Protein AF-A0A7S1JJH6-F1 (afdb_monomer)

Radius of gyration: 19.68 Å; Cα contacts (8 Å, |Δi|>4): 112; chains: 1; bounding box: 57×42×45 Å

Secondary structure (DSSP, 8-state):
-PPPHHHHHHHHHHHTS--TT-TT--HHHHHHHHHHHHHHHHS-HHHHHHHHHHHHS-----S--SS-GGG-EEEEE-S--SS-HHHHHHHHHH-TTSEEEEESS-TT-HHHHSHHHHHHHHHHHHHHTT----TTT-----------

pLDDT: mean 80.79, std 13.97, range [43.56, 96.25]

Structure (mmCIF, N/CA/C/O backbone):
data_AF-A0A7S1JJH6-F1
#
_entry.id   AF-A0A7S1JJH6-F1
#
loop_
_atom_site.group_PDB
_atom_site.id
_atom_site.type_symbol
_atom_site.label_atom_id
_atom_site.label_alt_id
_atom_site.label_comp_id
_atom_site.label_asym_id
_atom_site.label_entity_id
_atom_site.label_seq_id
_atom_site.pdbx_PDB_ins_code
_atom_site.Cartn_x
_atom_site.Cartn_y
_atom_site.Cartn_z
_atom_site.occupancy
_atom_site.B_iso_or_equiv
_atom_site.auth_seq_id
_atom_site.auth_comp_id
_atom_site.auth_asym_id
_atom_site.auth_atom_id
_atom_site.pdbx_PDB_model_num
ATOM 1 N N . ILE A 1 1 ? 30.255 5.127 -22.595 1.00 45.69 1 ILE A N 1
ATOM 2 C CA . ILE A 1 1 ? 28.964 5.485 -23.235 1.00 45.69 1 ILE A CA 1
ATOM 3 C C . ILE A 1 1 ? 28.189 6.330 -22.231 1.00 45.69 1 ILE A C 1
ATOM 5 O O . ILE A 1 1 ? 27.861 5.817 -21.168 1.00 45.69 1 ILE A O 1
ATOM 9 N N . ALA A 1 2 ? 28.009 7.627 -22.495 1.00 62.62 2 ALA A N 1
ATOM 10 C CA . ALA A 1 2 ? 27.264 8.522 -21.610 1.00 62.62 2 ALA A CA 1
ATOM 11 C C . ALA A 1 2 ? 25.764 8.361 -21.885 1.00 62.62 2 ALA A C 1
ATOM 13 O O . ALA A 1 2 ? 25.313 8.570 -23.010 1.00 62.62 2 ALA A O 1
ATOM 14 N N . TYR A 1 3 ? 25.000 7.940 -20.880 1.00 56.69 3 TYR A N 1
ATOM 15 C CA . TYR A 1 3 ? 23.551 7.818 -21.004 1.00 56.69 3 TYR A CA 1
ATOM 16 C C . TYR A 1 3 ? 22.905 9.210 -20.941 1.00 56.69 3 TYR A C 1
ATOM 18 O O . TYR A 1 3 ? 23.283 10.007 -20.079 1.00 56.69 3 TYR A O 1
ATOM 26 N N . PRO A 1 4 ? 21.919 9.524 -21.801 1.00 72.19 4 PRO A N 1
ATOM 27 C CA . PRO A 1 4 ? 21.180 10.772 -21.692 1.00 72.19 4 PRO A CA 1
ATOM 28 C C . PRO A 1 4 ? 20.442 10.839 -20.341 1.00 72.19 4 PRO A C 1
ATOM 30 O O . PRO A 1 4 ? 19.950 9.808 -19.864 1.00 72.19 4 PRO A O 1
ATOM 33 N N . PRO A 1 5 ? 20.304 12.034 -19.735 1.00 67.62 5 PRO A N 1
ATOM 34 C CA . PRO A 1 5 ? 19.778 12.195 -18.376 1.00 67.62 5 PRO A CA 1
ATOM 35 C C . PRO A 1 5 ? 18.431 11.502 -18.134 1.00 67.62 5 PRO A C 1
ATOM 37 O O . PRO A 1 5 ? 18.235 10.872 -17.099 1.00 67.62 5 PRO A O 1
ATOM 40 N N . GLY A 1 6 ? 17.519 11.528 -19.112 1.00 67.38 6 GLY A N 1
ATOM 41 C CA . GLY A 1 6 ? 16.216 10.867 -18.986 1.00 67.38 6 GLY A CA 1
ATOM 42 C C . GLY A 1 6 ? 16.291 9.341 -18.869 1.00 67.38 6 GLY A C 1
ATOM 43 O O . GLY A 1 6 ? 15.472 8.736 -18.180 1.00 67.38 6 GLY A O 1
ATOM 44 N N . MET A 1 7 ? 17.300 8.714 -19.479 1.00 66.31 7 MET A N 1
ATOM 45 C CA . MET A 1 7 ? 17.516 7.269 -19.387 1.00 66.31 7 MET A CA 1
ATOM 46 C C . MET A 1 7 ? 18.109 6.881 -18.029 1.00 66.31 7 MET A C 1
ATOM 48 O O . MET A 1 7 ? 17.745 5.846 -17.482 1.00 66.31 7 MET A O 1
ATOM 52 N N . VAL A 1 8 ? 18.956 7.740 -17.451 1.00 73.56 8 VAL A N 1
ATOM 53 C CA . VAL A 1 8 ? 19.500 7.564 -16.095 1.00 73.56 8 VAL A CA 1
ATOM 54 C C . VAL A 1 8 ? 18.396 7.682 -15.050 1.00 73.56 8 VAL A C 1
ATOM 56 O O . VAL A 1 8 ? 18.288 6.822 -14.186 1.00 73.56 8 VAL A O 1
ATOM 59 N N . VAL A 1 9 ? 17.528 8.690 -15.161 1.00 73.38 9 VAL A N 1
ATOM 60 C CA . VAL A 1 9 ? 16.380 8.874 -14.255 1.00 73.38 9 VAL A CA 1
ATOM 61 C C . VAL A 1 9 ? 15.446 7.673 -14.316 1.00 73.38 9 VAL A C 1
ATOM 63 O O . VAL A 1 9 ? 15.044 7.142 -13.285 1.00 73.38 9 VAL A O 1
ATOM 66 N N . ARG A 1 10 ? 15.114 7.217 -15.527 1.00 72.31 10 ARG A N 1
ATOM 67 C CA . ARG A 1 10 ? 14.262 6.044 -15.715 1.00 72.31 10 ARG A CA 1
ATOM 68 C C . ARG A 1 10 ? 14.919 4.788 -15.154 1.00 72.31 10 ARG A C 1
ATOM 70 O O . ARG A 1 10 ? 14.250 4.014 -14.486 1.00 72.31 10 ARG A O 1
ATOM 77 N N . ARG A 1 11 ? 16.220 4.607 -15.372 1.00 70.00 11 ARG A N 1
ATOM 78 C CA . ARG A 1 11 ? 16.978 3.497 -14.798 1.00 70.00 11 ARG A CA 1
ATOM 79 C C . ARG A 1 11 ? 16.987 3.545 -13.272 1.00 70.00 11 ARG A C 1
ATOM 81 O O . ARG A 1 11 ? 16.682 2.532 -12.672 1.00 70.00 11 ARG A O 1
ATOM 88 N N . LEU A 1 12 ? 17.244 4.698 -12.658 1.00 72.38 12 LEU A N 1
ATOM 89 C CA . LEU A 1 12 ? 17.191 4.876 -11.203 1.00 72.38 12 LEU A CA 1
ATOM 90 C C . LEU A 1 12 ? 15.794 4.588 -10.645 1.00 72.38 12 LEU A C 1
ATOM 92 O O . LEU A 1 12 ? 15.670 3.908 -9.632 1.00 72.38 12 LEU A O 1
ATOM 96 N N . ALA A 1 13 ? 14.743 5.054 -11.327 1.00 71.00 13 ALA A N 1
ATOM 97 C CA . ALA A 1 13 ? 13.371 4.730 -10.960 1.00 71.00 13 ALA A CA 1
ATOM 98 C C . ALA A 1 13 ? 13.136 3.216 -11.025 1.00 71.00 13 ALA A C 1
ATOM 100 O O . ALA A 1 13 ? 12.663 2.650 -10.055 1.00 71.00 13 ALA A O 1
ATOM 101 N N . LEU A 1 14 ? 13.509 2.549 -12.121 1.00 67.25 14 LEU A N 1
ATOM 102 C CA . LEU A 1 14 ? 13.315 1.104 -12.301 1.00 67.25 14 LEU A CA 1
ATOM 103 C C . LEU A 1 14 ? 14.214 0.255 -11.384 1.00 67.25 14 LEU A C 1
ATOM 105 O O . LEU A 1 14 ? 13.804 -0.823 -10.975 1.00 67.25 14 LEU A O 1
ATOM 109 N N . GLU A 1 15 ? 15.412 0.728 -11.037 1.00 66.88 15 GLU A N 1
ATOM 110 C CA . GLU A 1 15 ? 16.319 0.084 -10.075 1.00 66.88 15 GLU A CA 1
ATOM 111 C C . GLU A 1 15 ? 15.818 0.217 -8.631 1.00 66.88 15 GLU A C 1
ATOM 113 O O . GLU A 1 15 ? 16.133 -0.635 -7.803 1.00 66.88 15 GLU A O 1
ATOM 118 N N . ALA A 1 16 ? 15.014 1.244 -8.337 1.00 63.84 16 ALA A N 1
ATOM 119 C CA . ALA A 1 16 ? 14.298 1.369 -7.071 1.00 63.84 16 ALA A CA 1
ATOM 120 C C . ALA A 1 16 ? 13.073 0.440 -6.986 1.00 63.84 16 ALA A C 1
ATOM 122 O O . ALA A 1 16 ? 12.542 0.240 -5.892 1.00 63.84 16 ALA A O 1
ATOM 123 N N . PHE A 1 17 ? 12.613 -0.128 -8.111 1.00 64.00 17 PHE A N 1
ATOM 124 C CA . PHE A 1 17 ? 11.526 -1.101 -8.104 1.00 64.00 17 PHE A CA 1
ATOM 125 C C . PHE A 1 17 ? 12.011 -2.491 -7.681 1.00 64.00 17 PHE A C 1
ATOM 127 O O . PHE A 1 17 ? 13.178 -2.852 -7.858 1.00 64.00 17 PHE A O 1
ATOM 134 N N . PRO A 1 18 ? 11.091 -3.308 -7.157 1.00 59.62 18 PRO A N 1
ATOM 135 C CA . PRO A 1 18 ? 11.407 -4.631 -6.680 1.00 59.62 18 PRO A CA 1
ATOM 136 C C . PRO A 1 18 ? 12.039 -5.517 -7.736 1.00 59.62 18 PRO A C 1
ATOM 138 O O . PRO A 1 18 ? 11.466 -5.748 -8.802 1.00 59.62 18 PRO A O 1
ATOM 141 N N . ARG A 1 19 ? 13.189 -6.095 -7.392 1.00 63.53 19 ARG A N 1
ATOM 142 C CA . ARG A 1 19 ? 13.731 -7.240 -8.120 1.00 63.53 19 ARG A CA 1
ATOM 143 C C . ARG A 1 19 ? 12.789 -8.430 -7.924 1.00 63.53 19 ARG A C 1
ATOM 145 O O . ARG A 1 19 ? 12.761 -9.045 -6.859 1.00 63.53 19 ARG A O 1
ATOM 152 N N . TRP A 1 20 ? 11.951 -8.664 -8.930 1.00 62.91 20 TRP A N 1
ATOM 153 C CA . TRP A 1 20 ? 10.915 -9.704 -8.993 1.00 62.91 20 TRP A CA 1
ATOM 154 C C . TRP A 1 20 ? 11.467 -11.070 -9.435 1.00 62.91 20 TRP A C 1
ATOM 156 O O . TRP A 1 20 ? 10.736 -12.057 -9.493 1.00 62.91 20 TRP A O 1
ATOM 166 N N . ASP A 1 21 ? 12.769 -11.130 -9.716 1.00 62.91 21 ASP A N 1
ATOM 167 C CA . ASP A 1 21 ? 13.547 -12.326 -10.047 1.00 62.91 21 ASP A CA 1
ATOM 168 C C . ASP A 1 21 ? 14.011 -13.110 -8.804 1.00 62.91 21 ASP A C 1
ATOM 170 O O . ASP A 1 21 ? 14.724 -14.107 -8.927 1.00 62.91 21 ASP A O 1
ATOM 174 N N . LYS A 1 22 ? 13.597 -12.699 -7.596 1.00 64.94 22 LYS A N 1
ATOM 175 C CA . LYS A 1 22 ? 13.922 -13.417 -6.360 1.00 64.94 22 LYS A CA 1
ATOM 176 C C . LYS A 1 22 ? 13.344 -14.839 -6.399 1.00 64.94 22 LYS A C 1
ATOM 178 O O . LYS A 1 22 ? 12.168 -15.072 -6.685 1.00 64.94 22 LYS A O 1
ATOM 183 N N . ILE A 1 23 ? 14.197 -15.810 -6.079 1.00 58.41 23 ILE A N 1
ATOM 184 C CA . ILE A 1 23 ? 13.816 -17.217 -5.923 1.00 58.41 23 ILE A CA 1
ATOM 185 C C . ILE A 1 23 ? 12.749 -17.309 -4.819 1.00 58.41 23 ILE A C 1
ATOM 187 O O . ILE A 1 23 ? 12.957 -16.804 -3.717 1.00 58.41 23 ILE A O 1
ATOM 191 N N . GLY A 1 24 ? 11.610 -17.941 -5.122 1.00 68.00 24 GLY A N 1
ATOM 192 C CA . GLY A 1 24 ? 10.479 -18.097 -4.195 1.00 68.00 24 GLY A CA 1
ATOM 193 C C . GLY A 1 24 ? 9.342 -17.079 -4.356 1.00 68.00 24 GLY A C 1
ATOM 194 O O . GLY A 1 24 ? 8.337 -17.201 -3.663 1.00 68.00 24 GLY A O 1
ATOM 195 N N . THR A 1 25 ? 9.451 -16.10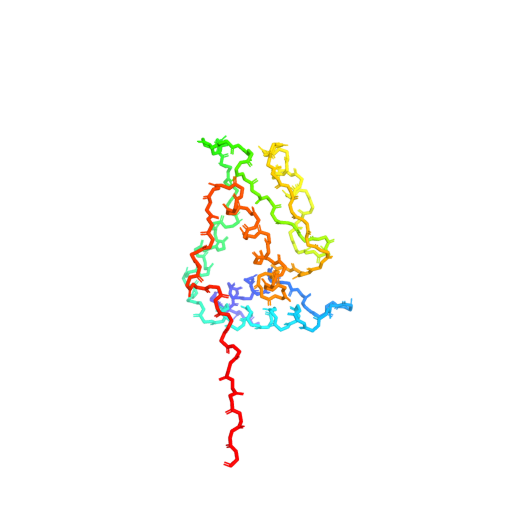8 -5.269 1.00 77.12 25 THR A N 1
ATOM 196 C CA . THR A 1 25 ? 8.352 -15.178 -5.582 1.00 77.12 25 THR A CA 1
ATOM 197 C C . THR A 1 25 ? 7.247 -15.875 -6.388 1.00 77.12 25 THR A C 1
ATOM 199 O O . THR A 1 25 ? 7.509 -16.450 -7.450 1.00 77.12 25 THR A O 1
ATOM 202 N N . ASP A 1 26 ? 6.015 -15.794 -5.882 1.00 87.00 26 ASP A N 1
ATOM 203 C CA . ASP A 1 26 ? 4.790 -16.299 -6.516 1.00 87.00 26 ASP A CA 1
ATOM 204 C C . ASP A 1 26 ? 4.481 -15.575 -7.845 1.00 87.00 26 ASP A C 1
ATOM 206 O O . ASP A 1 26 ? 4.841 -14.410 -8.033 1.00 87.00 26 ASP A O 1
ATOM 210 N N . MET A 1 27 ? 3.798 -16.250 -8.774 1.00 89.75 27 MET A N 1
ATOM 211 C CA . MET A 1 27 ? 3.475 -15.724 -10.105 1.00 89.75 27 MET A CA 1
ATOM 212 C C . MET A 1 27 ? 2.662 -14.431 -10.039 1.00 89.75 27 MET A C 1
ATOM 214 O O . MET A 1 27 ? 3.023 -13.470 -10.715 1.00 89.75 27 MET A O 1
ATOM 218 N N . CYS A 1 28 ? 1.664 -14.337 -9.154 1.00 91.25 28 CYS A N 1
ATOM 219 C CA . CYS A 1 28 ? 0.865 -13.115 -9.000 1.00 91.25 28 CYS A CA 1
ATOM 220 C C . CYS A 1 28 ? 1.721 -11.898 -8.603 1.00 91.25 28 CYS A C 1
ATOM 222 O O . CYS A 1 28 ? 1.462 -10.772 -9.026 1.00 91.25 28 CYS A O 1
ATOM 224 N N . GLN A 1 29 ? 2.772 -12.101 -7.800 1.00 88.62 29 GLN A N 1
ATOM 225 C CA . GLN A 1 29 ? 3.695 -11.025 -7.422 1.00 88.62 29 GLN A CA 1
ATOM 226 C C . GLN A 1 29 ? 4.593 -10.613 -8.600 1.00 88.62 29 GLN A C 1
ATOM 228 O O . GLN A 1 29 ? 4.869 -9.424 -8.773 1.00 88.62 29 GLN A O 1
ATOM 233 N N . LYS A 1 30 ? 5.017 -11.572 -9.434 1.00 88.19 30 LYS A N 1
ATOM 234 C CA . LYS A 1 30 ? 5.800 -11.300 -10.652 1.00 88.19 30 LYS A CA 1
ATOM 235 C C . LYS A 1 30 ? 4.987 -10.532 -11.685 1.00 88.19 30 LYS A C 1
ATOM 237 O O . LYS A 1 30 ? 5.482 -9.552 -12.233 1.00 88.19 30 LYS A O 1
ATOM 242 N N . GLU A 1 31 ? 3.742 -10.934 -11.915 1.00 91.56 31 GLU A N 1
ATOM 243 C CA . GLU A 1 31 ? 2.829 -10.251 -12.835 1.00 91.56 31 GLU A CA 1
ATOM 244 C C . GLU A 1 31 ? 2.525 -8.827 -12.368 1.00 91.56 31 GLU A C 1
ATOM 246 O O . GLU A 1 31 ? 2.615 -7.890 -13.160 1.00 91.56 31 GLU A O 1
ATOM 251 N N . ALA A 1 32 ? 2.272 -8.638 -11.070 1.00 91.62 32 ALA A N 1
ATOM 252 C CA . ALA A 1 32 ? 2.107 -7.313 -10.482 1.00 91.62 32 ALA A CA 1
ATOM 253 C C . ALA A 1 32 ? 3.343 -6.424 -10.706 1.00 91.62 32 ALA A C 1
ATOM 255 O O . ALA A 1 32 ? 3.215 -5.266 -11.110 1.00 91.62 32 ALA A O 1
ATOM 256 N N . ALA A 1 33 ? 4.548 -6.958 -10.491 1.00 87.38 33 ALA A N 1
ATOM 257 C CA . ALA A 1 33 ? 5.787 -6.224 -10.725 1.00 87.38 33 ALA A CA 1
ATOM 258 C C . ALA A 1 33 ? 6.003 -5.897 -12.213 1.00 87.38 33 ALA A C 1
ATOM 260 O O . ALA A 1 33 ? 6.370 -4.768 -12.543 1.00 87.38 33 ALA A O 1
ATOM 261 N N . ALA A 1 34 ? 5.735 -6.844 -13.116 1.00 87.94 34 ALA A N 1
ATOM 262 C CA . ALA A 1 34 ? 5.833 -6.641 -14.560 1.00 87.94 34 ALA A CA 1
ATOM 263 C C . ALA A 1 34 ? 4.835 -5.582 -15.053 1.00 87.94 34 ALA A C 1
ATOM 265 O O . ALA A 1 34 ? 5.198 -4.694 -15.828 1.00 87.94 34 ALA A O 1
ATOM 266 N N . PHE A 1 35 ? 3.602 -5.617 -14.544 1.00 91.69 35 PHE A N 1
ATOM 267 C CA . PHE A 1 35 ? 2.599 -4.593 -14.807 1.00 91.69 35 PHE A CA 1
ATOM 268 C C . PHE A 1 35 ? 3.084 -3.217 -14.343 1.00 91.69 35 PHE A C 1
ATOM 270 O O . PHE A 1 35 ? 3.073 -2.266 -15.122 1.00 91.69 35 PHE A O 1
ATOM 277 N N . MET A 1 36 ? 3.577 -3.105 -13.107 1.00 89.19 36 MET A N 1
ATOM 278 C CA . MET A 1 36 ? 4.084 -1.836 -12.577 1.00 89.19 36 MET A CA 1
ATOM 279 C C . MET A 1 36 ? 5.300 -1.318 -13.348 1.00 89.19 36 MET A C 1
ATOM 281 O O . MET A 1 36 ? 5.409 -0.115 -13.578 1.00 89.19 36 MET A O 1
ATOM 285 N N . HIS A 1 37 ? 6.182 -2.206 -13.807 1.00 85.81 37 HIS A N 1
ATOM 286 C CA . HIS A 1 37 ? 7.295 -1.855 -14.686 1.00 85.81 37 HIS A CA 1
ATOM 287 C C . HIS A 1 37 ? 6.795 -1.264 -16.013 1.00 85.81 37 HIS A C 1
ATOM 289 O O . HIS A 1 37 ? 7.282 -0.221 -16.457 1.00 85.81 37 HIS A O 1
ATOM 295 N N . HIS A 1 38 ? 5.783 -1.889 -16.621 1.00 88.75 38 HIS A N 1
ATOM 296 C CA . HIS A 1 38 ? 5.154 -1.379 -17.835 1.00 88.75 38 HIS A CA 1
ATOM 297 C C . HIS A 1 38 ? 4.502 -0.008 -17.603 1.00 88.75 38 HIS A C 1
ATOM 299 O O . HIS A 1 38 ? 4.760 0.920 -18.369 1.00 88.75 38 HIS A O 1
ATOM 305 N N . GLN A 1 39 ? 3.752 0.169 -16.511 1.00 88.94 39 GLN A N 1
ATOM 306 C CA . GLN A 1 39 ? 3.160 1.463 -16.152 1.00 88.94 39 GLN A CA 1
ATOM 307 C C . GLN A 1 39 ? 4.227 2.536 -15.903 1.00 88.94 39 GLN A C 1
ATOM 309 O O . GLN A 1 39 ? 4.083 3.672 -16.340 1.00 88.94 39 GLN A O 1
ATOM 314 N N . LEU A 1 40 ? 5.345 2.198 -15.256 1.00 84.50 40 LEU A N 1
ATOM 315 C CA . LEU A 1 40 ? 6.432 3.156 -15.046 1.00 84.50 40 LEU A CA 1
ATOM 316 C C . LEU A 1 40 ? 7.050 3.609 -16.377 1.00 84.50 40 LEU A C 1
ATOM 318 O O . LEU A 1 40 ? 7.470 4.759 -16.516 1.00 84.50 40 LEU A O 1
ATOM 322 N N . SER A 1 41 ? 7.066 2.724 -17.376 1.00 82.31 41 SER A N 1
ATOM 323 C CA . SER A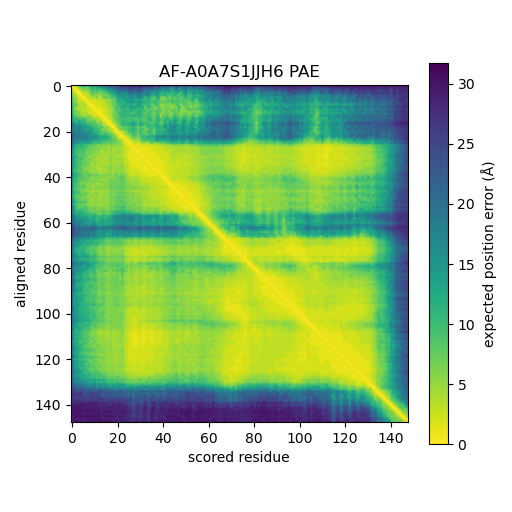 1 41 ? 7.582 3.039 -18.705 1.00 82.31 41 SER A CA 1
ATOM 324 C C . SER A 1 41 ? 6.728 4.068 -19.465 1.00 82.31 41 SER A C 1
ATOM 326 O O . SER A 1 41 ? 7.269 4.783 -20.315 1.00 82.31 41 SER A O 1
ATOM 328 N N . SER A 1 42 ? 5.442 4.218 -19.133 1.00 87.75 42 SER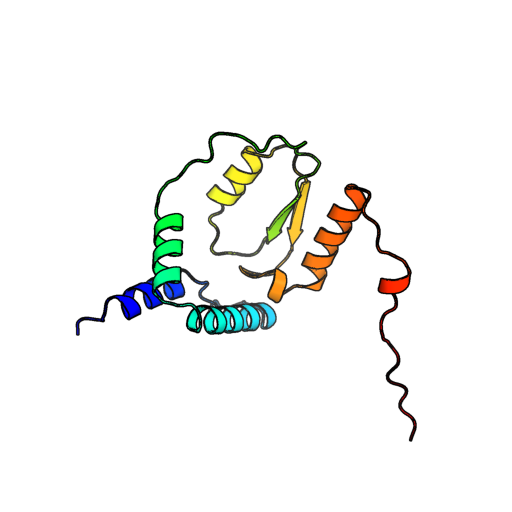 A N 1
ATOM 329 C CA . SER A 1 42 ? 4.567 5.234 -19.731 1.00 87.75 42 SER A CA 1
ATOM 330 C C . SER A 1 42 ? 4.597 6.581 -18.998 1.00 87.75 42 SER A C 1
ATOM 332 O O . SER A 1 42 ? 4.073 7.562 -19.522 1.00 87.75 42 SER A O 1
ATOM 334 N N . VAL A 1 43 ? 5.231 6.677 -17.819 1.00 87.38 43 VAL A N 1
ATOM 335 C CA . VAL A 1 43 ? 5.315 7.939 -17.063 1.00 87.38 43 VAL A CA 1
ATOM 336 C C . VAL A 1 43 ? 6.316 8.906 -17.721 1.00 87.38 43 VAL A C 1
ATOM 338 O O . VAL A 1 43 ? 7.463 8.515 -17.997 1.00 87.38 43 VAL A O 1
ATOM 341 N N . PRO A 1 44 ? 5.938 10.183 -17.943 1.00 88.88 44 PRO A N 1
ATOM 342 C CA . PRO A 1 44 ? 6.846 11.200 -18.461 1.00 88.88 44 PRO A CA 1
ATOM 343 C C . PRO A 1 44 ? 8.072 11.404 -17.565 1.00 88.88 44 PRO A C 1
ATOM 345 O O . PRO A 1 44 ? 7.974 11.471 -16.340 1.00 88.88 44 PRO A O 1
ATOM 348 N N . THR A 1 45 ? 9.243 11.598 -18.176 1.00 84.38 45 THR A N 1
ATOM 349 C CA . THR A 1 45 ? 10.510 11.804 -17.449 1.00 84.38 45 THR A CA 1
ATOM 350 C C . THR A 1 45 ? 10.444 12.968 -16.461 1.00 84.38 45 THR A C 1
ATOM 352 O O . THR A 1 45 ? 10.979 12.858 -15.363 1.00 84.38 45 THR A O 1
ATOM 355 N N . LYS A 1 46 ? 9.769 14.069 -16.816 1.00 88.50 46 LYS A N 1
ATOM 356 C CA . LYS A 1 46 ? 9.588 15.231 -15.929 1.00 88.50 46 LYS A CA 1
ATOM 357 C C . LYS A 1 46 ? 8.909 14.838 -14.611 1.00 88.50 46 LYS A C 1
ATOM 359 O O . LYS A 1 46 ? 9.353 15.257 -13.544 1.00 88.50 46 LYS A O 1
ATOM 364 N N . ASP A 1 47 ? 7.881 14.000 -14.691 1.00 88.56 47 ASP A N 1
ATOM 365 C CA . ASP A 1 47 ? 7.118 13.554 -13.526 1.00 88.56 47 ASP A CA 1
ATOM 366 C C . ASP A 1 47 ? 7.925 12.549 -12.701 1.00 88.56 47 ASP A C 1
ATOM 368 O O . ASP A 1 47 ? 7.906 12.606 -11.471 1.00 88.56 47 ASP A O 1
ATOM 372 N N . LEU A 1 48 ? 8.695 11.676 -13.364 1.00 84.81 48 LEU A N 1
ATOM 373 C CA . LEU A 1 48 ? 9.636 10.773 -12.694 1.00 84.81 48 LEU A CA 1
ATOM 374 C C . LEU A 1 48 ? 10.688 11.546 -11.897 1.00 84.81 48 LEU A C 1
ATOM 376 O O . LEU A 1 48 ? 10.892 11.239 -10.725 1.00 84.81 48 LEU A O 1
ATOM 380 N N . VAL A 1 49 ? 11.318 12.563 -12.499 1.00 85.00 49 VAL A N 1
ATOM 381 C CA . VAL A 1 49 ? 12.296 13.417 -11.806 1.00 85.00 49 VAL A CA 1
ATOM 382 C C . VAL A 1 49 ? 11.650 14.082 -10.599 1.00 85.00 49 VAL A C 1
ATOM 384 O O . VAL A 1 49 ? 12.183 13.972 -9.504 1.00 85.00 49 VAL A O 1
ATOM 387 N N . SER A 1 50 ? 10.484 14.713 -10.770 1.00 87.19 50 SER A N 1
ATOM 388 C CA . SER A 1 50 ? 9.793 15.392 -9.670 1.00 87.19 50 SER A CA 1
ATOM 389 C C . SER A 1 50 ? 9.502 14.448 -8.497 1.00 87.19 50 SER A C 1
ATOM 391 O O . SER A 1 50 ? 9.795 14.782 -7.348 1.00 87.19 50 SER A O 1
ATOM 393 N N . ARG A 1 51 ? 8.999 13.238 -8.775 1.00 85.50 51 ARG A N 1
ATOM 394 C CA . ARG A 1 51 ? 8.726 12.223 -7.745 1.00 85.50 51 ARG A CA 1
ATOM 395 C C . ARG A 1 51 ? 9.997 11.706 -7.083 1.00 85.50 51 ARG A C 1
ATOM 397 O O . ARG A 1 51 ? 10.008 11.537 -5.867 1.00 85.50 51 ARG A O 1
ATOM 404 N N . LEU A 1 52 ? 11.053 11.444 -7.851 1.00 82.81 52 LEU A N 1
ATOM 405 C CA . LEU A 1 52 ? 12.337 11.001 -7.304 1.00 82.81 52 LEU A CA 1
ATOM 406 C C . LEU A 1 52 ? 12.945 12.075 -6.407 1.00 82.81 52 LEU A C 1
ATOM 408 O O . LEU A 1 52 ? 13.349 11.763 -5.294 1.00 82.81 52 LEU A O 1
ATOM 412 N N . THR A 1 53 ? 12.929 13.339 -6.837 1.00 85.12 53 THR A N 1
ATOM 413 C CA . THR A 1 53 ? 13.363 14.464 -6.006 1.00 85.12 53 THR A CA 1
ATOM 414 C C . THR A 1 53 ? 12.599 14.483 -4.686 1.00 85.12 53 THR A C 1
ATOM 416 O O . THR A 1 53 ? 13.243 14.495 -3.647 1.00 85.12 53 THR A O 1
ATOM 419 N N . LEU A 1 54 ? 11.263 14.380 -4.704 1.00 81.50 54 LEU A N 1
ATOM 420 C CA . LEU A 1 54 ? 10.453 14.352 -3.477 1.00 81.50 54 LEU A CA 1
ATOM 421 C C . LEU A 1 54 ? 10.768 13.164 -2.553 1.00 81.50 54 LEU A C 1
ATOM 423 O O . LEU A 1 54 ? 10.767 13.331 -1.337 1.00 81.50 54 LEU A O 1
ATOM 427 N N . ASN A 1 55 ? 11.040 11.978 -3.106 1.00 78.12 55 ASN A N 1
ATOM 428 C CA . ASN A 1 55 ? 11.398 10.797 -2.310 1.00 78.12 55 ASN A CA 1
ATOM 429 C C . ASN A 1 55 ? 12.823 10.876 -1.738 1.00 78.12 55 ASN A C 1
ATOM 431 O O . ASN A 1 55 ? 13.083 10.329 -0.670 1.00 78.12 55 ASN A O 1
ATOM 435 N N . CYS A 1 56 ? 13.750 11.538 -2.437 1.00 79.88 56 CYS A N 1
ATOM 436 C CA . CYS A 1 56 ? 15.138 11.698 -2.000 1.00 79.88 56 CYS A CA 1
ATOM 437 C C . CYS A 1 56 ? 15.354 12.924 -1.098 1.00 79.88 56 CYS A C 1
ATOM 439 O O . CYS A 1 56 ? 16.376 13.008 -0.419 1.00 79.88 56 CYS A O 1
ATOM 441 N N . THR A 1 57 ? 14.422 13.879 -1.074 1.00 81.25 57 THR A N 1
ATOM 442 C CA . THR A 1 57 ? 14.452 15.000 -0.130 1.00 81.25 57 THR A CA 1
ATOM 443 C C . THR A 1 57 ? 13.938 14.551 1.231 1.00 81.25 57 THR A C 1
ATOM 445 O O . THR A 1 57 ? 12.777 14.166 1.371 1.00 81.25 57 THR A O 1
ATOM 448 N N . ALA A 1 58 ? 14.806 14.601 2.243 1.00 68.38 58 ALA A N 1
ATOM 449 C CA . ALA A 1 58 ? 14.455 14.270 3.617 1.00 68.38 58 ALA A CA 1
ATOM 450 C C . ALA A 1 58 ? 13.492 15.320 4.194 1.00 68.38 58 ALA A C 1
ATOM 452 O O . ALA A 1 58 ? 13.911 16.344 4.732 1.00 68.38 58 ALA A O 1
ATOM 453 N N . ASN A 1 59 ? 12.193 15.044 4.094 1.00 68.38 59 ASN A N 1
ATOM 454 C CA . ASN A 1 59 ? 11.143 15.910 4.612 1.00 68.38 59 ASN A CA 1
ATOM 455 C C . ASN A 1 59 ? 10.435 15.197 5.768 1.00 68.38 59 ASN A C 1
ATOM 457 O O . ASN A 1 59 ? 9.908 14.098 5.607 1.00 68.38 59 ASN A O 1
ATOM 461 N N . SER A 1 60 ? 10.408 15.827 6.943 1.00 68.44 60 SER A N 1
ATOM 462 C CA . SER A 1 60 ? 9.666 15.321 8.100 1.00 68.44 60 SER A CA 1
ATOM 463 C C . SER A 1 60 ? 8.287 15.969 8.156 1.00 68.44 60 SER A C 1
ATOM 465 O O . SER A 1 60 ? 8.175 17.191 8.060 1.00 68.44 60 SER A O 1
ATOM 467 N N . VAL A 1 61 ? 7.235 15.164 8.323 1.00 71.25 61 VAL A N 1
ATOM 468 C CA . VAL A 1 61 ? 5.876 15.669 8.556 1.00 71.25 61 VAL A CA 1
ATOM 469 C C . VAL A 1 61 ? 5.723 15.949 10.060 1.00 71.25 61 VAL A C 1
ATOM 471 O O . VAL A 1 61 ? 5.660 14.997 10.848 1.00 71.25 61 VAL A O 1
ATOM 474 N N . PRO A 1 62 ? 5.656 17.224 10.498 1.00 68.44 62 PRO A N 1
ATOM 475 C CA . PRO A 1 62 ? 5.832 17.578 11.911 1.00 68.44 62 PRO A CA 1
ATOM 476 C C . PRO A 1 62 ? 4.724 17.036 12.824 1.00 68.44 62 PRO A C 1
ATOM 478 O O . PRO A 1 62 ? 4.981 16.631 13.959 1.00 68.44 62 PRO A O 1
ATOM 481 N N . SER A 1 63 ? 3.486 16.969 12.326 1.00 68.69 63 SER A N 1
ATOM 482 C CA . SER A 1 63 ? 2.310 16.619 13.128 1.00 68.69 63 SER A CA 1
ATOM 483 C C . SER A 1 63 ? 1.767 15.234 12.798 1.00 68.69 63 SER A C 1
ATOM 485 O O . SER A 1 63 ? 1.741 14.815 11.642 1.00 68.69 63 SER A O 1
ATOM 487 N N . VAL A 1 64 ? 1.288 14.534 13.827 1.00 69.94 64 VAL A N 1
ATOM 488 C CA . VAL A 1 64 ? 0.345 13.424 13.646 1.00 69.94 64 VAL A CA 1
ATOM 489 C C . VAL A 1 64 ? -0.921 14.023 13.035 1.00 69.94 64 VAL A C 1
ATOM 491 O O . VAL A 1 64 ? -1.305 15.137 13.400 1.00 69.94 64 VAL A O 1
ATOM 494 N N . LEU A 1 65 ? -1.549 13.328 12.086 1.00 72.06 65 LEU A N 1
ATOM 495 C CA . LEU A 1 65 ? -2.820 13.777 11.518 1.00 72.06 65 LEU A CA 1
ATOM 496 C C . LEU A 1 65 ? -3.826 14.060 12.653 1.00 72.06 65 LEU A C 1
ATOM 498 O O . LEU A 1 65 ? -3.887 13.268 13.598 1.00 72.06 65 LEU A O 1
ATOM 502 N N . PRO A 1 66 ? -4.625 15.142 12.580 1.00 76.19 66 PRO A N 1
ATOM 503 C CA . PRO A 1 66 ? -5.633 15.487 13.585 1.00 76.19 66 PRO A CA 1
ATOM 504 C C . PRO A 1 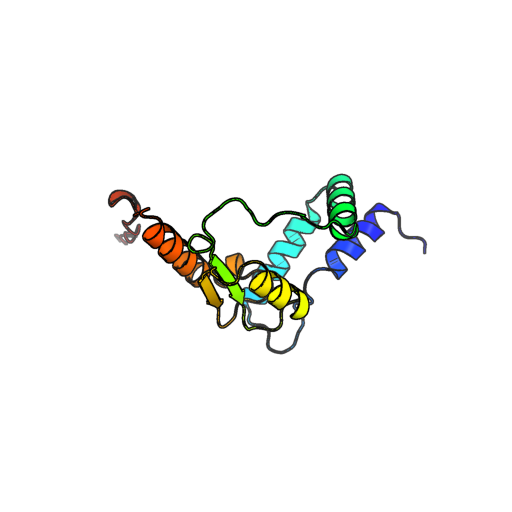66 ? -6.859 14.565 13.465 1.00 76.19 66 PRO A C 1
ATOM 506 O O . PRO A 1 66 ? -7.990 14.995 13.272 1.00 76.19 66 PRO A O 1
ATOM 509 N N . THR A 1 67 ? -6.636 13.256 13.498 1.00 81.56 67 THR A N 1
ATOM 510 C CA . THR A 1 67 ? -7.647 12.210 13.348 1.00 81.56 67 THR A CA 1
ATOM 511 C C . THR A 1 67 ? -7.467 11.195 14.467 1.00 81.56 67 THR A C 1
ATOM 513 O O . THR A 1 67 ? -6.343 10.893 14.870 1.00 81.56 67 THR A O 1
ATOM 516 N N . ASP A 1 68 ? -8.579 10.656 14.976 1.00 90.50 68 ASP A N 1
ATOM 517 C CA . ASP A 1 68 ? -8.531 9.547 15.929 1.00 90.50 68 ASP A CA 1
ATOM 518 C C . ASP A 1 68 ? -7.776 8.374 15.299 1.00 90.50 68 ASP A C 1
ATOM 520 O O . ASP A 1 68 ? -8.234 7.770 14.329 1.00 90.50 68 ASP A O 1
ATOM 524 N N . GLN A 1 69 ? -6.623 8.042 15.873 1.00 91.19 69 GLN A N 1
ATOM 525 C CA . GLN A 1 69 ? -5.757 6.975 15.388 1.00 91.19 69 GLN A CA 1
ATOM 526 C C . GLN A 1 69 ? -6.472 5.621 15.296 1.00 91.19 69 GLN A C 1
ATOM 528 O O . GLN A 1 69 ? -6.112 4.815 14.447 1.00 91.19 69 GLN A O 1
ATOM 533 N N . LYS A 1 70 ? -7.529 5.373 16.085 1.00 91.06 70 LYS A N 1
ATOM 534 C CA . LYS A 1 70 ? -8.340 4.143 15.979 1.00 91.06 70 LYS A CA 1
ATOM 535 C C . LYS A 1 70 ? -9.042 3.989 14.625 1.00 91.06 70 LYS A C 1
ATOM 537 O O . LYS A 1 70 ? -9.485 2.885 14.293 1.00 91.06 70 LYS A O 1
ATOM 542 N N . ARG A 1 71 ? -9.160 5.090 13.872 1.00 91.62 71 ARG A N 1
ATOM 543 C CA . ARG A 1 71 ? -9.677 5.162 12.500 1.00 91.62 71 ARG A CA 1
ATOM 544 C C . ARG A 1 71 ? -8.578 5.040 11.444 1.00 91.62 71 ARG A C 1
ATOM 546 O O . ARG A 1 71 ? -8.856 5.241 10.274 1.00 91.62 71 ARG A O 1
ATOM 553 N N . ILE A 1 72 ? -7.344 4.725 11.826 1.00 93.88 72 ILE A N 1
ATOM 554 C CA . ILE A 1 72 ? -6.247 4.443 10.899 1.00 93.88 72 ILE A CA 1
ATOM 555 C C . ILE A 1 72 ? -6.061 2.927 10.838 1.00 93.88 72 ILE A C 1
ATOM 557 O O . ILE A 1 72 ? -6.117 2.233 11.857 1.00 93.88 72 ILE A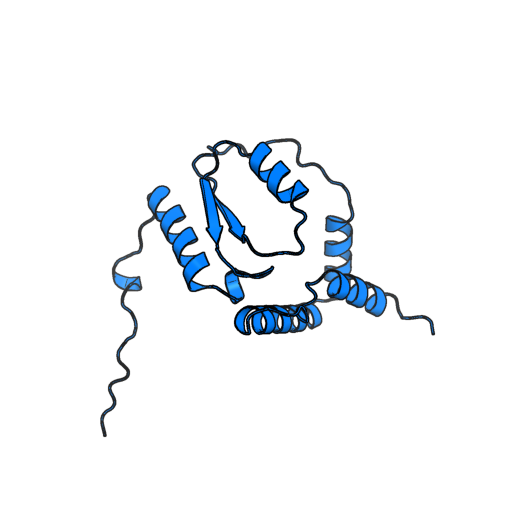 O 1
ATOM 561 N N . THR A 1 73 ? -5.857 2.393 9.637 1.00 95.31 73 THR A N 1
ATOM 562 C CA . THR A 1 73 ? -5.466 0.996 9.433 1.00 95.31 73 THR A CA 1
ATOM 563 C C . THR A 1 73 ? -4.161 0.958 8.661 1.00 95.31 73 THR A C 1
ATOM 565 O O . THR A 1 73 ? -4.087 1.427 7.530 1.00 95.31 73 THR A O 1
ATOM 568 N N . LEU A 1 74 ? -3.127 0.431 9.308 1.00 94.81 74 LEU A N 1
ATOM 569 C CA . LEU A 1 74 ? -1.829 0.169 8.714 1.00 94.81 74 LEU A CA 1
ATOM 570 C C . LEU A 1 74 ? -1.892 -1.223 8.093 1.00 94.81 74 LEU A C 1
ATOM 572 O O . LEU A 1 74 ? -1.903 -2.219 8.816 1.00 94.81 74 LEU A O 1
ATOM 576 N N . LEU A 1 75 ? -1.984 -1.280 6.768 1.00 94.62 75 LEU A N 1
ATOM 577 C CA . LEU A 1 75 ? -1.913 -2.529 6.023 1.00 94.62 75 LEU A CA 1
ATOM 578 C C . LEU A 1 75 ? -0.445 -2.847 5.733 1.00 94.62 75 LEU A C 1
ATOM 580 O O . LEU A 1 75 ? 0.248 -2.057 5.093 1.00 94.62 75 LEU A O 1
ATOM 584 N N . HIS A 1 76 ? 0.023 -3.987 6.221 1.00 91.69 76 HIS A N 1
ATOM 585 C CA . HIS A 1 76 ? 1.404 -4.435 6.097 1.00 91.69 76 HIS A CA 1
ATOM 586 C C . HIS A 1 76 ? 1.454 -5.843 5.501 1.00 91.69 76 HIS A C 1
ATOM 588 O O . HIS A 1 76 ? 0.555 -6.645 5.730 1.00 91.69 76 HIS A O 1
ATOM 594 N N . VAL A 1 77 ? 2.501 -6.141 4.738 1.00 91.38 77 VAL A N 1
ATOM 595 C CA . VAL A 1 77 ? 2.747 -7.467 4.162 1.00 91.38 77 VAL A CA 1
ATOM 596 C C . VAL A 1 77 ? 3.926 -8.086 4.900 1.00 91.38 77 VAL A C 1
ATOM 598 O O . VAL A 1 77 ? 4.976 -7.456 4.974 1.00 91.38 77 VAL A O 1
ATOM 601 N N . ALA A 1 78 ? 3.761 -9.306 5.410 1.00 87.25 78 ALA A N 1
ATOM 602 C CA . ALA A 1 78 ? 4.786 -10.012 6.184 1.00 87.25 78 ALA A CA 1
ATOM 603 C C . ALA A 1 78 ? 5.964 -10.544 5.334 1.00 87.25 78 ALA A C 1
ATOM 605 O O . ALA A 1 78 ? 7.001 -10.930 5.874 1.00 87.25 78 ALA A O 1
ATOM 606 N N . ASP A 1 79 ? 5.818 -10.571 4.006 1.00 83.56 79 ASP A N 1
ATOM 607 C CA . ASP A 1 79 ? 6.883 -10.946 3.071 1.00 83.56 79 ASP A CA 1
ATOM 608 C C . ASP A 1 79 ? 8.064 -9.961 3.103 1.00 83.56 79 ASP A C 1
ATOM 610 O O . ASP A 1 79 ? 7.957 -8.801 3.503 1.00 83.56 79 ASP A O 1
ATOM 614 N N . LYS A 1 80 ? 9.204 -10.393 2.552 1.00 76.69 80 LYS A N 1
ATOM 615 C CA . LYS A 1 80 ? 10.322 -9.490 2.250 1.00 76.69 80 LYS A CA 1
ATOM 616 C C . LYS A 1 80 ? 9.934 -8.495 1.152 1.00 76.69 80 LYS A C 1
ATOM 618 O O . LYS A 1 80 ? 10.045 -8.801 -0.035 1.00 76.69 80 LYS A O 1
ATOM 623 N N . THR A 1 81 ? 9.551 -7.294 1.564 1.00 80.25 81 THR A N 1
ATOM 624 C CA . THR A 1 81 ? 9.326 -6.133 0.690 1.00 80.25 81 THR A CA 1
ATOM 625 C C . THR A 1 81 ? 10.585 -5.260 0.596 1.00 80.25 81 THR A C 1
ATOM 627 O O . THR A 1 81 ? 11.578 -5.493 1.290 1.00 80.25 81 THR A O 1
ATOM 630 N N . HIS A 1 82 ? 10.584 -4.269 -0.294 1.00 79.06 82 HIS A N 1
ATOM 631 C CA . HIS A 1 82 ? 11.646 -3.263 -0.410 1.00 79.06 82 HIS A CA 1
ATOM 632 C C . HIS A 1 82 ? 11.501 -2.139 0.618 1.00 79.06 82 HIS A C 1
ATOM 634 O O . HIS A 1 82 ? 12.434 -1.358 0.802 1.00 79.06 82 HIS A O 1
ATOM 640 N N . ILE A 1 83 ? 10.360 -2.068 1.308 1.00 81.38 83 ILE A N 1
ATOM 641 C CA . ILE A 1 83 ? 10.153 -1.140 2.414 1.00 81.38 83 ILE A CA 1
ATOM 642 C C . ILE A 1 83 ? 11.027 -1.602 3.591 1.00 81.38 83 ILE A C 1
ATOM 644 O O . ILE A 1 83 ? 10.846 -2.718 4.080 1.00 81.38 83 ILE A O 1
ATOM 648 N N . PRO A 1 84 ? 11.972 -0.775 4.075 1.00 83.19 84 PRO A N 1
ATOM 649 C CA . PRO A 1 84 ? 12.809 -1.149 5.206 1.00 83.19 84 PRO A CA 1
ATOM 650 C C . PRO A 1 84 ? 11.973 -1.367 6.468 1.00 83.19 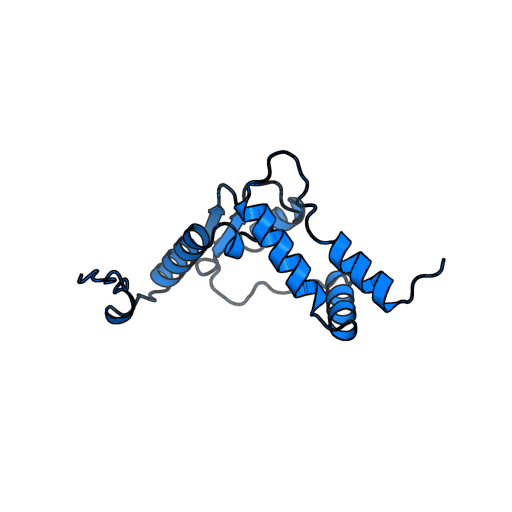84 PRO A C 1
ATOM 652 O O . PRO A 1 84 ? 11.115 -0.548 6.796 1.00 83.19 84 PRO A O 1
ATOM 655 N N . GLU A 1 85 ? 12.287 -2.409 7.238 1.00 85.31 85 GLU A N 1
ATOM 656 C CA . GLU A 1 85 ? 11.566 -2.708 8.483 1.00 85.31 85 GLU A CA 1
ATOM 657 C C . GLU A 1 85 ? 11.608 -1.535 9.474 1.00 85.31 85 GLU A C 1
ATOM 659 O O . GLU A 1 85 ? 10.617 -1.242 10.134 1.00 85.31 85 GLU A O 1
ATOM 664 N N . ALA A 1 86 ? 12.719 -0.791 9.521 1.00 87.56 86 ALA A N 1
ATOM 665 C CA . ALA A 1 86 ? 12.835 0.416 10.339 1.00 87.56 86 ALA A CA 1
ATOM 666 C C . ALA A 1 86 ? 11.731 1.444 10.029 1.00 87.56 86 ALA A C 1
ATOM 668 O O . ALA A 1 86 ? 11.142 2.006 10.950 1.00 87.56 86 ALA A O 1
ATOM 669 N N . LEU A 1 87 ? 11.386 1.625 8.748 1.00 85.12 87 LEU A N 1
ATOM 670 C CA . LEU A 1 87 ? 10.326 2.543 8.337 1.00 85.12 87 LEU A CA 1
ATOM 671 C C . LEU A 1 87 ? 8.950 2.029 8.778 1.00 85.12 87 LEU A C 1
ATOM 673 O O . LEU A 1 87 ? 8.145 2.796 9.307 1.00 85.12 87 LEU A O 1
ATOM 677 N N . THR A 1 88 ? 8.695 0.726 8.634 1.00 87.94 88 THR A N 1
ATOM 678 C CA . THR A 1 88 ? 7.477 0.083 9.153 1.00 87.94 88 THR A CA 1
ATOM 679 C C . THR A 1 88 ? 7.338 0.298 10.663 1.00 87.94 88 THR A C 1
ATOM 681 O O . THR A 1 88 ? 6.259 0.649 11.149 1.00 87.94 88 THR A O 1
ATOM 684 N N . GLN A 1 89 ? 8.427 0.127 11.416 1.00 90.38 89 GLN A N 1
ATOM 685 C CA . GLN A 1 89 ? 8.451 0.333 12.863 1.00 90.38 89 GLN A CA 1
ATOM 686 C C . GLN A 1 89 ? 8.216 1.797 13.240 1.00 90.38 89 GLN A C 1
ATOM 688 O O . GLN A 1 89 ? 7.457 2.072 14.167 1.00 90.38 89 GLN A O 1
ATOM 693 N N . ASP A 1 90 ? 8.802 2.745 12.515 1.00 90.06 90 ASP A N 1
ATOM 694 C CA . ASP A 1 90 ? 8.610 4.170 12.783 1.00 90.06 90 ASP A CA 1
ATOM 695 C C . ASP A 1 90 ? 7.171 4.619 12.508 1.00 90.06 90 ASP A C 1
ATOM 697 O O . ASP A 1 90 ? 6.597 5.369 13.302 1.00 90.06 90 ASP A O 1
ATOM 701 N N . VAL A 1 91 ? 6.525 4.083 11.466 1.00 89.94 91 VAL A N 1
ATOM 702 C CA . VAL A 1 91 ? 5.090 4.305 11.217 1.00 89.94 91 VAL A CA 1
ATOM 703 C C . VAL A 1 91 ? 4.239 3.721 12.350 1.00 89.94 91 VAL A C 1
ATOM 705 O O . VAL A 1 91 ? 3.345 4.404 12.856 1.00 89.94 91 VAL A O 1
ATOM 708 N N . LYS A 1 92 ? 4.532 2.497 12.811 1.00 91.31 92 LYS A N 1
ATOM 709 C CA . LYS A 1 92 ? 3.833 1.876 13.954 1.00 91.31 92 LYS A CA 1
ATOM 710 C C . LYS A 1 92 ? 4.006 2.694 15.243 1.00 91.31 92 LYS A C 1
ATOM 712 O O . LYS A 1 92 ? 3.025 2.932 15.945 1.00 91.31 92 LYS A O 1
ATOM 717 N N . LYS A 1 93 ? 5.214 3.197 15.527 1.00 91.69 93 LYS A N 1
ATOM 718 C CA . LYS A 1 93 ? 5.493 4.089 16.673 1.00 91.69 93 LYS A CA 1
ATOM 719 C C . LYS A 1 93 ? 4.767 5.427 16.561 1.00 91.69 93 LYS A C 1
ATOM 721 O O . LYS A 1 93 ? 4.352 5.980 17.576 1.00 91.69 93 LYS A O 1
ATOM 726 N N . ARG A 1 94 ? 4.624 5.962 15.345 1.00 89.69 94 ARG A N 1
ATOM 727 C CA . ARG A 1 94 ? 3.913 7.223 15.096 1.00 89.69 94 ARG A CA 1
ATOM 728 C C . ARG A 1 94 ? 2.407 7.087 15.323 1.00 89.69 94 ARG A C 1
ATOM 730 O O . ARG A 1 94 ? 1.783 8.045 15.780 1.00 89.69 94 ARG A O 1
ATOM 737 N N . TYR A 1 95 ? 1.843 5.912 15.045 1.00 92.62 95 TYR A N 1
ATOM 738 C CA . TYR A 1 95 ? 0.415 5.618 15.180 1.00 92.62 95 TYR A CA 1
ATOM 739 C C . TYR A 1 95 ? 0.149 4.407 16.095 1.00 92.62 95 TYR A C 1
ATOM 741 O O . TYR A 1 95 ? -0.406 3.403 15.644 1.00 92.62 95 TYR A O 1
ATOM 749 N N . PRO A 1 96 ? 0.485 4.485 17.395 1.00 92.69 96 PRO A N 1
ATOM 750 C CA . PRO A 1 96 ? 0.417 3.342 18.309 1.00 92.69 96 PRO A CA 1
ATOM 751 C C . PRO A 1 96 ? -1.005 2.817 18.544 1.00 92.69 96 PRO A C 1
ATOM 753 O O . PRO A 1 96 ? -1.177 1.694 19.010 1.00 92.69 96 PRO A O 1
ATOM 756 N N . ARG A 1 97 ? -2.038 3.621 18.257 1.00 93.75 97 ARG A N 1
ATOM 757 C CA . ARG A 1 97 ? -3.448 3.219 18.399 1.00 93.75 97 ARG A CA 1
ATOM 758 C C . ARG A 1 97 ? -4.110 2.871 17.065 1.00 93.75 97 ARG A C 1
ATOM 760 O O . ARG A 1 97 ? -5.319 2.631 17.049 1.00 93.75 97 ARG A O 1
ATOM 767 N N . ALA A 1 98 ? -3.357 2.882 15.965 1.00 94.62 98 ALA A N 1
ATOM 768 C CA . ALA A 1 98 ? -3.858 2.417 14.681 1.00 94.62 98 ALA A CA 1
ATOM 769 C C . ALA A 1 98 ? -4.058 0.904 14.690 1.00 94.62 98 ALA A C 1
ATOM 771 O O . ALA A 1 98 ? -3.366 0.157 15.381 1.00 94.62 98 ALA A O 1
ATOM 772 N N . ARG A 1 99 ? -5.016 0.446 13.888 1.00 94.69 99 ARG A N 1
ATOM 773 C CA . ARG A 1 99 ? -5.210 -0.981 13.643 1.00 94.69 99 ARG A CA 1
ATOM 774 C C . ARG A 1 99 ? -4.109 -1.459 12.709 1.00 94.69 99 ARG A C 1
ATOM 776 O O . ARG A 1 99 ? -3.833 -0.791 11.717 1.00 94.69 99 ARG A O 1
ATOM 783 N N . VAL A 1 100 ? -3.522 -2.612 12.991 1.00 94.44 100 VAL A N 1
ATOM 784 C CA . VAL A 1 100 ? -2.555 -3.247 12.092 1.00 94.44 100 VAL A CA 1
ATOM 785 C C . VAL A 1 100 ? -3.254 -4.415 11.414 1.00 94.44 100 VAL A C 1
ATOM 787 O O . VAL A 1 100 ? -3.758 -5.312 12.084 1.00 94.44 100 VAL A O 1
ATOM 790 N N . ALA A 1 101 ? -3.332 -4.360 10.090 1.00 94.81 101 ALA A N 1
ATOM 791 C CA . ALA A 1 101 ? -3.811 -5.439 9.246 1.00 94.81 101 ALA A CA 1
ATOM 792 C C . ALA A 1 101 ? -2.602 -6.057 8.547 1.00 94.81 101 ALA A C 1
ATOM 794 O O . ALA A 1 101 ? -1.817 -5.336 7.934 1.00 94.81 101 ALA A O 1
ATOM 795 N N . GLU A 1 102 ? -2.445 -7.371 8.655 1.00 93.38 102 GLU A N 1
ATOM 796 C CA . GLU A 1 102 ? -1.299 -8.073 8.089 1.00 93.38 102 GLU A CA 1
ATOM 797 C C . GLU A 1 102 ? -1.739 -9.035 6.989 1.00 93.38 102 GLU A C 1
ATOM 799 O O . GLU A 1 102 ? -2.613 -9.879 7.188 1.00 93.38 102 GLU A O 1
ATOM 804 N N . LEU A 1 103 ? -1.093 -8.911 5.836 1.00 93.62 103 LEU A N 1
ATOM 805 C CA . LEU A 1 103 ? -1.164 -9.854 4.736 1.00 93.62 103 LEU A CA 1
ATOM 806 C C . LEU A 1 103 ? -0.016 -10.845 4.866 1.00 93.62 103 LEU A C 1
ATOM 808 O O . LEU A 1 103 ? 1.147 -10.448 4.950 1.00 93.62 103 LEU A O 1
ATOM 812 N N . LYS A 1 104 ? -0.338 -12.139 4.816 1.00 90.81 104 LYS A N 1
ATOM 813 C CA . LYS A 1 104 ? 0.669 -13.209 4.879 1.00 90.81 104 LYS A CA 1
ATOM 814 C C . LYS A 1 104 ? 1.677 -13.124 3.740 1.00 90.81 104 LYS A C 1
ATOM 816 O O . LYS A 1 104 ? 2.831 -13.459 3.941 1.00 90.81 104 LYS A O 1
ATOM 821 N N . SER A 1 105 ? 1.207 -12.719 2.559 1.00 89.62 105 SER A N 1
ATOM 822 C CA . SER A 1 105 ? 2.033 -12.536 1.372 1.00 89.62 105 SER A CA 1
ATOM 823 C C . SER A 1 105 ? 1.441 -11.474 0.450 1.00 89.62 105 SER A C 1
ATOM 825 O 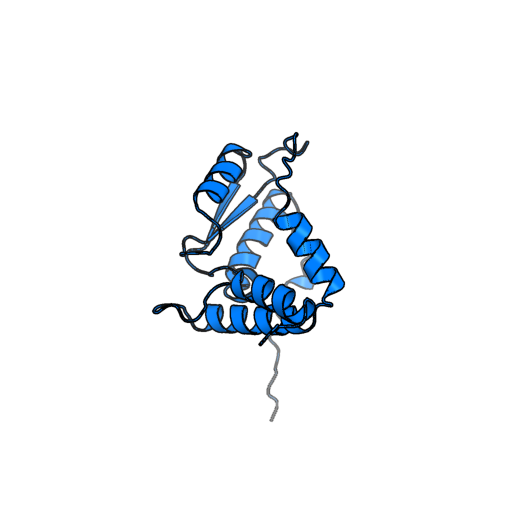O . SER A 1 105 ? 0.262 -11.148 0.573 1.00 89.62 105 SER A O 1
ATOM 827 N N . GLY A 1 106 ? 2.237 -10.935 -0.469 1.00 88.88 106 GLY A N 1
ATOM 828 C CA . GLY A 1 106 ? 1.776 -9.937 -1.446 1.00 88.88 106 GLY A CA 1
ATOM 829 C C . GLY A 1 106 ? 2.880 -9.107 -2.104 1.00 88.88 106 GLY A C 1
ATOM 830 O O . GLY A 1 106 ? 2.619 -8.406 -3.085 1.00 88.88 106 GLY A O 1
ATOM 831 N N . GLY A 1 107 ? 4.117 -9.211 -1.615 1.00 88.94 107 GLY A N 1
ATOM 832 C CA . GLY A 1 107 ? 5.238 -8.413 -2.105 1.00 88.94 107 GLY A CA 1
ATOM 833 C C . GLY A 1 107 ? 4.988 -6.906 -1.978 1.00 88.94 107 GLY A C 1
ATOM 834 O O . GLY A 1 107 ? 4.253 -6.448 -1.108 1.00 88.94 107 GLY A O 1
ATOM 835 N N . ASP A 1 108 ? 5.604 -6.127 -2.862 1.00 87.69 108 ASP A N 1
ATOM 836 C CA . ASP A 1 108 ? 5.548 -4.658 -2.837 1.00 87.69 108 ASP A CA 1
ATOM 837 C C . ASP A 1 108 ? 4.253 -4.062 -3.418 1.00 87.69 108 ASP A C 1
ATOM 839 O O . ASP A 1 108 ? 3.942 -2.893 -3.188 1.00 87.69 108 ASP A O 1
ATOM 843 N N . PHE A 1 109 ? 3.479 -4.863 -4.155 1.00 91.81 109 PHE A N 1
ATOM 844 C CA . PHE A 1 109 ? 2.228 -4.444 -4.796 1.00 91.81 109 PHE A CA 1
ATOM 845 C C . PHE A 1 109 ? 1.061 -5.352 -4.383 1.00 91.81 109 PHE A C 1
ATOM 847 O O . PHE A 1 109 ? 0.438 -5.981 -5.242 1.00 91.81 109 PHE A O 1
ATOM 854 N N . PRO A 1 110 ? 0.729 -5.431 -3.079 1.00 92.94 110 PRO A N 1
ATOM 855 C CA . PRO A 1 110 ? -0.302 -6.341 -2.578 1.00 92.94 110 PRO A CA 1
ATOM 856 C C . PRO A 1 110 ? -1.682 -6.074 -3.187 1.00 92.94 110 PRO A C 1
ATOM 858 O O . PRO A 1 110 ? -2.471 -6.993 -3.351 1.00 92.94 110 PRO A O 1
ATOM 861 N N . TYR A 1 111 ? -1.969 -4.831 -3.583 1.00 94.81 111 TYR A N 1
ATOM 862 C CA . TYR A 1 111 ? -3.228 -4.456 -4.237 1.00 94.81 111 TYR A CA 1
ATOM 863 C C . TYR A 1 111 ? -3.376 -5.020 -5.657 1.00 94.81 111 TYR A C 1
ATOM 865 O O . TYR A 1 111 ? -4.491 -5.077 -6.164 1.00 94.81 111 TYR A O 1
ATOM 873 N N . LEU A 1 112 ? -2.277 -5.441 -6.289 1.00 95.00 112 LEU A N 1
ATOM 874 C CA . LEU A 1 112 ? -2.290 -6.133 -7.580 1.00 95.00 112 LEU A CA 1
ATOM 875 C C . LEU A 1 112 ? -2.143 -7.643 -7.408 1.00 95.00 112 LEU A C 1
ATOM 877 O O . LEU A 1 112 ? -2.818 -8.404 -8.089 1.00 95.00 112 LEU A O 1
ATOM 881 N N . SER A 1 113 ? -1.261 -8.082 -6.507 1.00 94.31 113 SER A N 1
ATOM 882 C CA . SER A 1 113 ? -0.947 -9.503 -6.340 1.00 94.31 113 SER A CA 1
ATOM 883 C C . SER A 1 113 ? -1.969 -10.254 -5.480 1.00 94.31 113 SER A C 1
ATOM 885 O O . SER A 1 113 ? -2.125 -11.462 -5.647 1.00 94.31 113 SER A O 1
ATOM 887 N N . ARG A 1 114 ? -2.642 -9.559 -4.551 1.00 95.75 114 ARG A N 1
ATOM 888 C CA . ARG A 1 114 ? -3.625 -10.088 -3.587 1.00 95.75 114 ARG A CA 1
ATOM 889 C C . ARG A 1 114 ? -4.830 -9.139 -3.451 1.00 95.75 114 ARG A C 1
ATOM 891 O O . ARG A 1 114 ? -5.133 -8.673 -2.349 1.00 95.75 114 ARG A O 1
ATOM 898 N N . PRO A 1 115 ? -5.529 -8.827 -4.560 1.00 96.06 115 PRO A N 1
ATOM 899 C CA . PRO A 1 115 ? -6.597 -7.829 -4.565 1.00 96.06 115 PRO A CA 1
ATOM 900 C C . PRO A 1 115 ? -7.741 -8.187 -3.609 1.00 96.06 115 PRO A C 1
ATOM 902 O O . PRO A 1 115 ? -8.270 -7.297 -2.944 1.00 96.06 115 PRO A O 1
ATOM 905 N N . ASP A 1 116 ? -8.081 -9.471 -3.479 1.00 95.19 116 ASP A N 1
ATOM 906 C CA . ASP A 1 116 ? -9.150 -9.937 -2.589 1.00 95.19 116 ASP A CA 1
ATOM 907 C C . ASP A 1 116 ? -8.806 -9.722 -1.109 1.00 95.19 116 ASP A C 1
ATOM 909 O O . ASP A 1 116 ? -9.622 -9.182 -0.358 1.00 95.19 116 ASP A O 1
ATOM 913 N N . ASP A 1 117 ? -7.582 -10.065 -0.694 1.00 95.00 117 ASP A N 1
ATOM 914 C CA . ASP A 1 117 ? -7.131 -9.893 0.692 1.00 95.00 117 ASP A CA 1
ATOM 915 C C . ASP A 1 117 ? -7.034 -8.402 1.062 1.00 95.00 117 ASP A C 1
ATOM 917 O O . ASP A 1 117 ? -7.464 -7.975 2.138 1.00 95.00 117 ASP A O 1
ATOM 921 N N . VAL A 1 118 ? -6.521 -7.572 0.145 1.00 96.25 118 VAL A N 1
ATOM 922 C CA . VAL A 1 118 ? -6.482 -6.113 0.323 1.00 96.25 118 VAL A CA 1
ATOM 923 C C . VAL A 1 118 ? -7.896 -5.544 0.428 1.00 96.25 118 VAL A C 1
ATOM 925 O O . VAL A 1 118 ? -8.190 -4.771 1.344 1.00 96.25 118 VAL A O 1
ATOM 928 N N . THR A 1 119 ? -8.788 -5.951 -0.476 1.00 95.69 119 THR A N 1
ATOM 929 C CA . THR A 1 119 ? -10.190 -5.516 -0.489 1.00 95.69 119 THR A CA 1
ATOM 930 C C . THR A 1 119 ? -10.897 -5.909 0.801 1.00 95.69 119 THR A C 1
ATOM 932 O O . THR A 1 119 ? -11.618 -5.089 1.368 1.00 95.69 119 THR A O 1
ATOM 935 N N . LEU A 1 120 ? -10.653 -7.112 1.326 1.00 95.31 120 LEU A N 1
ATOM 936 C CA . LEU A 1 120 ? -11.198 -7.549 2.608 1.00 95.31 120 LEU A CA 1
ATOM 937 C C . LEU A 1 120 ? -10.823 -6.577 3.733 1.00 95.31 120 LEU A C 1
ATOM 939 O O . LEU A 1 120 ? -11.701 -6.127 4.474 1.00 95.31 120 LEU A O 1
ATOM 943 N N . HIS A 1 121 ? -9.547 -6.206 3.847 1.00 95.88 121 HIS A N 1
ATOM 944 C CA . HIS A 1 121 ? -9.105 -5.262 4.874 1.00 95.88 121 HIS A CA 1
ATOM 945 C C . HIS A 1 121 ? -9.703 -3.863 4.693 1.00 95.88 121 HIS A C 1
ATOM 947 O O . HIS A 1 121 ? -10.091 -3.241 5.686 1.00 95.88 121 HIS A O 1
ATOM 953 N N . ILE A 1 122 ? -9.853 -3.392 3.451 1.00 95.31 122 ILE A N 1
ATOM 954 C CA . ILE A 1 122 ? -10.544 -2.131 3.147 1.00 95.31 122 ILE A CA 1
ATOM 955 C C . ILE A 1 122 ? -12.011 -2.205 3.591 1.00 95.31 122 ILE A C 1
ATOM 957 O O . ILE A 1 122 ? -12.495 -1.312 4.283 1.00 95.31 122 ILE A O 1
ATOM 961 N N . VAL A 1 123 ? -12.723 -3.285 3.265 1.00 94.50 123 VAL A N 1
ATOM 962 C CA . VAL A 1 123 ? -14.128 -3.474 3.657 1.00 94.50 123 VAL A CA 1
ATOM 963 C C . VAL A 1 123 ? -14.277 -3.533 5.178 1.00 94.50 123 VAL A C 1
ATOM 965 O O . VAL A 1 123 ? -15.181 -2.908 5.732 1.00 94.50 123 VAL A O 1
ATOM 968 N N . VAL A 1 124 ? -13.389 -4.244 5.878 1.00 94.50 124 VAL A N 1
ATOM 969 C CA . VAL A 1 124 ? -13.375 -4.295 7.350 1.00 94.50 124 VAL A CA 1
ATOM 970 C C . VAL A 1 124 ? -13.145 -2.905 7.946 1.00 94.50 124 VAL A C 1
ATOM 972 O O . VAL A 1 124 ? -13.832 -2.525 8.898 1.00 94.50 124 VAL A O 1
ATOM 975 N N . HIS A 1 125 ? -12.220 -2.132 7.377 1.00 94.69 125 HIS A N 1
ATOM 976 C CA . HIS A 1 125 ? -11.966 -0.755 7.784 1.00 94.69 125 HIS A CA 1
ATOM 977 C C . HIS A 1 125 ? -13.208 0.131 7.607 1.00 94.69 125 HIS A C 1
ATOM 979 O O . HIS A 1 125 ? -13.630 0.797 8.553 1.00 94.69 125 HIS A O 1
ATOM 985 N N . LEU A 1 126 ? -13.834 0.092 6.428 1.00 94.44 126 LEU A N 1
ATOM 986 C CA . LEU A 1 126 ? -15.030 0.877 6.111 1.00 94.44 126 LEU A CA 1
ATOM 987 C C . LEU A 1 126 ? -16.203 0.533 7.034 1.00 94.44 126 LEU A C 1
ATOM 989 O O . LEU A 1 126 ? -16.818 1.432 7.607 1.00 94.44 126 LEU A O 1
ATOM 993 N N . ARG A 1 127 ? -16.457 -0.758 7.279 1.00 92.94 127 ARG A N 1
ATOM 994 C CA . ARG A 1 127 ? -17.504 -1.199 8.217 1.00 92.94 127 ARG A CA 1
ATOM 995 C C . ARG A 1 127 ? -17.259 -0.684 9.629 1.00 92.94 127 ARG A C 1
ATOM 997 O O . ARG A 1 127 ? -18.189 -0.238 10.293 1.00 92.94 127 ARG A O 1
ATOM 1004 N N . ALA A 1 128 ? -16.008 -0.694 10.083 1.00 90.88 128 ALA A N 1
ATOM 1005 C CA . ALA A 1 128 ? -15.649 -0.139 11.383 1.00 90.88 128 ALA A CA 1
ATOM 1006 C C . ALA A 1 128 ? -15.822 1.387 11.467 1.00 90.88 128 ALA A C 1
ATOM 1008 O O . ALA A 1 128 ? -15.973 1.919 12.567 1.00 90.88 128 ALA A O 1
ATOM 1009 N N . ALA A 1 129 ? -15.817 2.079 10.326 1.00 90.38 129 ALA A N 1
ATOM 1010 C CA . ALA A 1 129 ? -16.151 3.494 10.210 1.00 90.38 129 ALA A CA 1
ATOM 1011 C C . ALA A 1 129 ?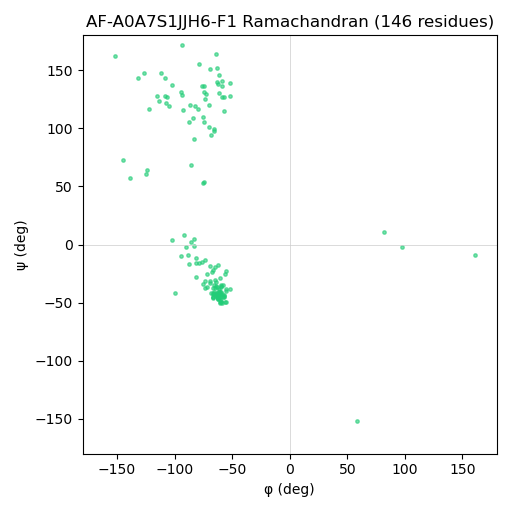 -17.665 3.751 10.043 1.00 90.38 129 ALA A C 1
ATOM 1013 O O . ALA A 1 129 ? -18.068 4.904 9.915 1.00 90.38 129 ALA A O 1
ATOM 1014 N N . GLY A 1 130 ? -18.503 2.707 10.056 1.00 91.00 130 GLY A N 1
ATOM 1015 C CA . GLY A 1 130 ? -19.951 2.808 9.846 1.00 91.00 130 GLY A CA 1
ATOM 1016 C C . GLY A 1 130 ? -20.368 2.881 8.374 1.00 91.00 130 GLY A C 1
ATOM 1017 O O . GLY A 1 130 ? -21.526 3.168 8.083 1.00 91.00 130 GLY A O 1
ATOM 1018 N N . VAL A 1 131 ? -19.448 2.623 7.441 1.00 91.12 131 VAL A N 1
ATOM 1019 C CA . VAL A 1 131 ? -19.725 2.584 6.002 1.00 91.12 131 VAL A CA 1
ATOM 1020 C C . VAL A 1 131 ? -20.045 1.148 5.598 1.00 91.12 131 VAL A C 1
ATOM 1022 O O . VAL A 1 131 ? -19.195 0.258 5.676 1.00 91.12 131 VAL A O 1
ATOM 1025 N N . PHE A 1 132 ? -21.279 0.919 5.150 1.00 86.75 132 PHE A N 1
ATOM 1026 C CA . PHE A 1 132 ? -21.765 -0.399 4.747 1.00 86.75 132 PHE A CA 1
ATOM 1027 C C . PHE A 1 132 ? -22.017 -0.466 3.236 1.00 86.75 132 PHE A C 1
ATOM 1029 O O . PHE A 1 132 ? -22.413 0.539 2.641 1.00 86.75 132 PHE A O 1
ATOM 1036 N N . PRO A 1 133 ? -21.811 -1.638 2.602 1.00 76.00 133 PRO A N 1
ATOM 10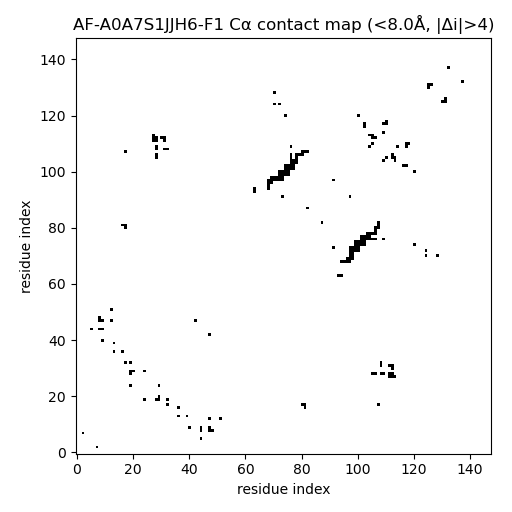37 C CA . PRO A 1 133 ? -22.156 -1.830 1.200 1.00 76.00 133 PRO A CA 1
ATOM 1038 C C . PRO A 1 133 ? -23.646 -1.568 0.978 1.00 76.00 133 PRO A C 1
ATOM 1040 O O . PRO A 1 133 ? -24.485 -2.045 1.744 1.00 76.00 133 PRO A O 1
ATOM 1043 N N . GLN A 1 134 ? -23.985 -0.850 -0.089 1.00 74.94 134 GLN A N 1
ATOM 1044 C CA . GLN A 1 134 ? -25.375 -0.745 -0.511 1.00 74.94 134 GLN A CA 1
ATOM 1045 C C . GLN A 1 134 ? -25.805 -2.081 -1.129 1.00 74.94 134 GLN A C 1
ATOM 1047 O O . GLN A 1 134 ? -25.120 -2.607 -2.004 1.00 74.94 134 GLN A O 1
ATOM 1052 N N . ALA A 1 135 ? -26.940 -2.623 -0.681 1.00 66.44 135 ALA A N 1
ATOM 1053 C CA . ALA A 1 135 ? -27.398 -3.976 -1.023 1.00 66.44 135 ALA A CA 1
ATOM 1054 C C . ALA A 1 135 ? -27.518 -4.252 -2.537 1.00 66.44 135 ALA A C 1
ATOM 1056 O O . ALA A 1 135 ? -27.435 -5.401 -2.963 1.00 66.44 135 ALA A O 1
ATOM 1057 N N . HIS A 1 136 ? -27.674 -3.212 -3.361 1.00 65.44 136 HIS A N 1
ATOM 1058 C CA . HIS A 1 136 ? -27.787 -3.340 -4.815 1.00 65.44 136 HIS A CA 1
ATOM 1059 C C . HIS A 1 136 ? -26.438 -3.496 -5.544 1.00 65.44 136 HIS A C 1
ATOM 1061 O O . HIS A 1 136 ? -26.430 -3.914 -6.696 1.00 65.44 136 HIS A O 1
ATOM 1067 N N . LEU A 1 137 ? -25.305 -3.191 -4.896 1.00 61.88 137 LEU A N 1
ATOM 1068 C CA . LEU A 1 137 ? -23.956 -3.314 -5.479 1.00 61.88 137 LEU A CA 1
ATOM 1069 C C . LEU A 1 137 ? -23.276 -4.651 -5.141 1.00 61.88 137 LEU A C 1
ATOM 1071 O O . LEU A 1 137 ? -22.226 -4.969 -5.689 1.00 61.88 137 LEU A O 1
ATOM 1075 N N . THR A 1 138 ? -23.852 -5.438 -4.229 1.00 58.28 138 THR A N 1
ATOM 1076 C CA . THR A 1 138 ? -23.299 -6.723 -3.763 1.00 58.28 138 THR A CA 1
ATOM 1077 C C . THR A 1 138 ? -23.755 -7.935 -4.574 1.00 58.28 138 THR A C 1
ATOM 1079 O O . THR A 1 138 ? -23.317 -9.051 -4.295 1.00 58.28 138 THR A O 1
ATOM 1082 N N . THR A 1 139 ? -24.619 -7.747 -5.574 1.00 56.88 139 THR A N 1
ATOM 1083 C CA . THR A 1 139 ? -25.043 -8.831 -6.464 1.00 56.88 139 THR A CA 1
ATOM 1084 C C . THR A 1 139 ? -23.866 -9.215 -7.355 1.00 56.88 139 THR A C 1
ATOM 1086 O O . THR A 1 139 ? -23.561 -8.517 -8.322 1.00 56.88 139 THR A O 1
ATOM 1089 N N . ARG A 1 140 ? -23.178 -10.318 -7.031 1.00 56.97 140 ARG A N 1
ATOM 1090 C CA . ARG A 1 140 ? -22.245 -10.947 -7.972 1.00 56.97 140 ARG A CA 1
ATOM 1091 C C . ARG A 1 140 ? -22.987 -11.176 -9.284 1.00 56.97 140 ARG A C 1
ATOM 1093 O O . ARG A 1 140 ? -24.072 -11.756 -9.289 1.00 56.97 140 ARG A O 1
ATOM 1100 N N . HIS A 1 141 ? -22.405 -10.719 -10.385 1.00 54.09 141 HIS A N 1
ATOM 1101 C CA . HIS A 1 141 ? -22.931 -10.933 -11.729 1.00 54.09 141 HIS A CA 1
ATOM 1102 C C . HIS A 1 141 ? -22.659 -12.384 -12.180 1.00 54.09 141 HIS A C 1
ATOM 1104 O O . HIS A 1 141 ? -22.096 -12.629 -13.240 1.00 54.09 141 HIS A O 1
ATOM 1110 N N . ASP A 1 142 ? -23.055 -13.365 -11.368 1.00 49.47 142 ASP A N 1
ATOM 1111 C CA . ASP A 1 142 ? -22.975 -14.789 -11.690 1.00 49.47 142 ASP A CA 1
ATOM 1112 C C . ASP A 1 142 ? -24.230 -15.189 -12.478 1.00 49.47 142 ASP A C 1
ATOM 1114 O O . ASP A 1 142 ? -25.104 -15.897 -11.982 1.00 49.47 142 ASP A O 1
ATOM 1118 N N . LYS A 1 143 ? -24.355 -14.699 -13.716 1.00 46.03 143 LYS A N 1
ATOM 1119 C CA . LYS A 1 143 ? -25.259 -15.277 -14.724 1.00 46.03 143 LYS A CA 1
ATOM 1120 C C . LYS A 1 143 ? -24.646 -15.179 -16.119 1.00 46.03 143 LYS A C 1
ATOM 1122 O O . LYS A 1 143 ? -25.126 -14.437 -16.969 1.00 46.03 143 LYS A O 1
ATOM 1127 N N . VAL A 1 144 ? -23.627 -15.996 -16.383 1.00 47.31 144 VAL A N 1
ATOM 1128 C CA . VAL A 1 144 ? -23.453 -16.541 -17.736 1.00 47.31 144 VAL A CA 1
ATOM 1129 C C . VAL A 1 144 ? -24.373 -17.754 -17.811 1.00 47.31 144 VAL A C 1
ATOM 1131 O O . VAL A 1 144 ? -24.020 -18.854 -17.400 1.00 47.31 144 VAL A O 1
ATOM 1134 N N . THR A 1 145 ? -25.610 -17.520 -18.244 1.00 44.16 145 THR A N 1
ATOM 1135 C CA . THR A 1 145 ? -26.501 -18.612 -18.642 1.00 44.16 145 THR A CA 1
ATOM 1136 C C . THR A 1 145 ? -26.027 -19.087 -20.008 1.00 44.16 145 THR A C 1
ATOM 1138 O O . THR A 1 145 ? -26.094 -18.362 -20.996 1.00 44.16 145 THR A O 1
ATOM 1141 N N . HIS A 1 146 ? -25.457 -20.286 -20.035 1.00 47.09 146 HIS A N 1
ATOM 1142 C CA . HIS A 1 146 ? -25.189 -21.018 -21.260 1.00 47.09 146 HIS A CA 1
ATOM 1143 C C . HIS A 1 146 ? -26.538 -21.560 -21.746 1.00 47.09 146 HIS A C 1
ATOM 1145 O O . HIS A 1 146 ? -27.080 -22.474 -21.130 1.00 47.09 146 HIS A O 1
ATOM 1151 N N . ASN A 1 147 ? -27.107 -20.958 -22.789 1.00 46.34 147 ASN A N 1
ATOM 1152 C CA . ASN A 1 147 ? -28.210 -21.551 -23.539 1.00 46.34 147 ASN A CA 1
ATOM 1153 C C . ASN A 1 147 ? -27.645 -22.001 -24.886 1.00 46.34 147 ASN A C 1
ATOM 1155 O O . ASN A 1 147 ? -27.026 -21.195 -25.584 1.00 46.34 147 ASN A O 1
ATOM 1159 N N . GLY A 1 148 ? -27.789 -23.302 -25.151 1.00 43.56 148 GLY A N 1
ATOM 1160 C CA . GLY A 1 148 ? -27.404 -23.953 -26.403 1.00 43.56 148 GLY A CA 1
ATOM 1161 C C . GLY A 1 148 ? -28.395 -23.746 -27.534 1.00 43.56 148 GLY A C 1
ATOM 1162 O O . GLY A 1 148 ? -29.334 -22.933 -27.377 1.00 43.56 148 GLY A O 1
#

Nearest PDB structures (foldseek):
  7dq9-assembly3_C  TM=5.882E-01  e=6.670E-02  Alistipes shahii WAL 8301
  7dq9-assembly4_D  TM=6.532E-01  e=1.387E-01  Alistipes shahii WAL 8301
  5mxp-assembly1_B  TM=7.494E-01  e=2.886E-01  Marinobacter sp. ELB17
  4ns4-assembly1_A  TM=5.104E-01  e=1.411E+00  Psychrobacter cryohalolentis K5

Organism: NCBI:txid1169539

InterPro domains:
  IPR026151 Maspardin [PTHR15913] (5-139)
  IPR029058 Alpha/Beta hydrolase fold [G3DSA:3.40.50.1820] (2-128)

Foldseek 3Di:
DDDDPLVVLLVVVLVLQDPCVDPPRDPQLSVLSVVVNVVSVPDDSVVSVVVVVVVPDDDDDPDDPPDDLCLAEAEEEPDDESPDVVNVVVVCVSRVNHHYHYHPHQYPCNCRSPVPSVVVVVQVSCVVVVHDDDPVVPPDPPDPPDDD

Solvent-accessible surface area (backbone atoms only — not comparable to full-atom values): 9225 Å² total; per-residue (Å²): 135,87,75,58,68,64,58,50,52,51,48,52,55,57,68,71,43,78,79,61,81,48,90,89,66,52,66,50,42,36,51,34,48,52,51,51,52,54,54,57,70,73,55,56,59,71,59,51,50,54,52,50,51,58,72,70,46,92,75,82,78,92,66,78,71,100,58,69,43,72,81,38,72,48,76,44,51,72,40,90,45,87,71,55,66,68,58,58,50,52,52,44,68,73,40,76,58,33,43,79,45,77,36,81,58,27,51,83,45,30,71,64,35,31,43,67,65,46,48,49,53,51,50,55,51,37,45,74,72,72,49,72,85,58,81,86,76,68,65,75,86,84,70,87,76,87,76,133

Mean predicted aligned error: 9.88 Å

Sequence (148 aa):
IAYPPGMVVRRLALEAFPRWDKIGTDMCQKEAAAFMHHQLSSVPTKDLVSRLTLNCTANSVPSVLPTDQKRITLLHVADKTHIPEALTQDVKKRYPRARVAELKSGGDFPYLSRPDDVTLHIVVHLRAAGVFPQAHLTTRHDKVTHNG